Protein AF-A0A661BM46-F1 (afdb_monomer)

Structure (mmCIF, N/CA/C/O backbone):
data_AF-A0A661BM46-F1
#
_entry.id   AF-A0A661BM46-F1
#
loop_
_atom_site.group_PDB
_atom_site.id
_atom_site.type_symbol
_atom_site.label_atom_id
_atom_site.label_alt_id
_atom_site.label_comp_id
_atom_site.label_asym_id
_atom_site.label_entity_id
_atom_site.label_seq_id
_atom_site.pdbx_PDB_ins_code
_atom_site.Cartn_x
_atom_site.Cartn_y
_atom_site.Cartn_z
_atom_site.occupancy
_atom_site.B_iso_or_equiv
_atom_site.auth_seq_id
_atom_site.auth_comp_id
_atom_site.auth_asym_id
_atom_site.auth_atom_id
_atom_site.pdbx_PDB_model_num
ATOM 1 N N . MET A 1 1 ? -16.916 2.520 7.634 1.00 78.31 1 MET A N 1
ATOM 2 C CA . MET A 1 1 ? -15.786 3.463 7.520 1.00 78.31 1 MET A CA 1
ATOM 3 C C . MET A 1 1 ? -14.740 3.046 8.522 1.00 78.31 1 MET A C 1
ATOM 5 O O . MET A 1 1 ? -15.083 2.826 9.676 1.00 78.31 1 MET A O 1
ATOM 9 N N . MET A 1 2 ? -13.510 2.881 8.060 1.00 89.88 2 MET A N 1
ATOM 10 C CA . MET A 1 2 ? -12.337 2.552 8.860 1.00 89.88 2 MET A CA 1
ATOM 11 C C . MET A 1 2 ? -11.234 3.566 8.572 1.00 89.88 2 MET A C 1
ATOM 13 O O . MET A 1 2 ? -11.189 4.141 7.484 1.00 89.88 2 MET A O 1
ATOM 17 N N . GLN A 1 3 ? -10.360 3.788 9.54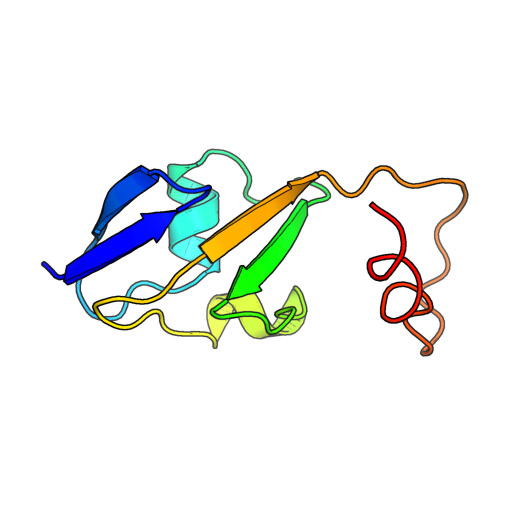8 1.00 90.38 3 GLN A N 1
ATOM 18 C CA . GLN A 1 3 ? -9.210 4.675 9.401 1.00 90.38 3 GLN A CA 1
ATOM 19 C C . GLN A 1 3 ? -7.986 3.861 8.995 1.00 90.38 3 GLN A C 1
ATOM 21 O O . GLN A 1 3 ? -7.635 2.897 9.667 1.00 90.38 3 GLN A O 1
ATOM 26 N N . LEU A 1 4 ? -7.330 4.264 7.914 1.00 93.00 4 LEU A N 1
ATOM 27 C CA . LEU A 1 4 ? -6.081 3.690 7.426 1.00 93.00 4 LEU A CA 1
ATOM 28 C C . LEU A 1 4 ? -4.993 4.755 7.438 1.00 93.00 4 LEU A C 1
ATOM 30 O O . LEU A 1 4 ? -5.271 5.942 7.272 1.00 93.00 4 LEU A O 1
ATOM 34 N N . VAL A 1 5 ? -3.741 4.336 7.569 1.00 93.62 5 VAL A N 1
ATOM 35 C CA . VAL A 1 5 ? -2.590 5.220 7.378 1.00 93.62 5 VAL A CA 1
ATOM 36 C C . VAL A 1 5 ? -1.939 4.856 6.058 1.00 93.62 5 VAL A C 1
ATOM 38 O O . VAL A 1 5 ? -1.262 3.842 5.966 1.00 93.62 5 VAL A O 1
ATOM 41 N N . VAL A 1 6 ? -2.133 5.673 5.029 1.00 92.69 6 VAL A N 1
ATOM 42 C CA . VAL A 1 6 ? -1.602 5.423 3.687 1.00 92.69 6 VAL A CA 1
ATOM 43 C C . VAL A 1 6 ? -0.470 6.404 3.410 1.00 92.69 6 VAL A C 1
ATOM 45 O O . VAL A 1 6 ? -0.701 7.612 3.395 1.00 92.69 6 VAL A O 1
ATOM 48 N N . ASN A 1 7 ? 0.752 5.914 3.195 1.00 90.12 7 ASN A N 1
ATOM 49 C CA . ASN A 1 7 ? 1.950 6.747 3.001 1.00 90.12 7 ASN A CA 1
ATOM 50 C C . ASN A 1 7 ? 2.132 7.801 4.114 1.00 90.12 7 ASN A C 1
ATOM 52 O O . ASN A 1 7 ? 2.431 8.966 3.846 1.00 90.12 7 ASN A O 1
ATOM 56 N N . GLY A 1 8 ? 1.863 7.414 5.364 1.00 89.62 8 GLY A N 1
ATOM 57 C CA . GLY A 1 8 ? 1.928 8.305 6.527 1.00 89.62 8 GLY A CA 1
ATOM 58 C C . GLY A 1 8 ? 0.766 9.297 6.666 1.00 89.62 8 GLY A C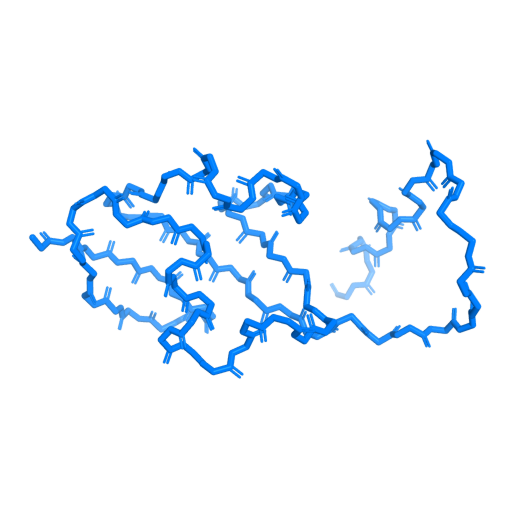 1
ATOM 59 O O . GLY A 1 8 ? 0.785 10.111 7.587 1.00 89.62 8 GLY A O 1
ATOM 60 N N . GLN A 1 9 ? -0.248 9.243 5.796 1.00 90.50 9 GLN A N 1
ATOM 61 C CA . GLN A 1 9 ? -1.436 10.098 5.866 1.00 90.50 9 GLN A CA 1
ATOM 62 C C . GLN A 1 9 ? -2.664 9.304 6.308 1.00 90.50 9 GLN A C 1
ATOM 64 O O . GLN A 1 9 ? -2.970 8.255 5.741 1.00 90.50 9 GLN A O 1
ATOM 69 N N . ASN A 1 10 ? -3.400 9.825 7.291 1.00 91.44 10 ASN A N 1
ATOM 70 C CA . ASN A 1 10 ? -4.663 9.225 7.709 1.00 91.44 10 ASN A CA 1
ATOM 71 C C . ASN A 1 10 ? -5.710 9.385 6.608 1.00 91.44 10 ASN A C 1
ATOM 73 O O . ASN A 1 10 ? -5.904 10.479 6.073 1.00 91.44 10 ASN A O 1
ATOM 77 N N . ARG A 1 11 ? -6.396 8.292 6.290 1.00 89.81 11 ARG A N 1
ATOM 78 C CA . ARG A 1 11 ? -7.403 8.236 5.242 1.00 89.81 11 ARG A CA 1
ATOM 79 C C . ARG A 1 11 ? -8.562 7.357 5.674 1.00 89.81 11 ARG A C 1
ATOM 81 O O . ARG A 1 11 ? -8.360 6.265 6.195 1.00 89.81 11 ARG A O 1
ATOM 88 N N . GLU A 1 12 ? -9.770 7.820 5.395 1.00 90.06 12 GLU A N 1
ATOM 89 C CA . GLU A 1 12 ? -10.972 7.015 5.570 1.00 90.06 12 GLU A CA 1
ATOM 90 C C . GLU A 1 12 ? -11.154 6.073 4.382 1.00 90.06 12 GLU A C 1
ATOM 92 O O . GLU A 1 12 ? -11.015 6.473 3.224 1.00 90.06 12 GLU A O 1
ATOM 97 N N . ALA A 1 13 ? -11.461 4.816 4.684 1.00 87.44 13 ALA A N 1
ATOM 98 C CA . ALA A 1 13 ? -11.752 3.778 3.710 1.00 87.44 13 ALA A CA 1
ATOM 99 C C . ALA A 1 13 ? -13.003 2.986 4.106 1.00 87.44 13 ALA A C 1
ATOM 101 O O . ALA A 1 13 ? -13.424 2.967 5.269 1.00 87.44 13 ALA A O 1
ATOM 102 N N . ASP A 1 14 ? -13.601 2.313 3.131 1.00 87.38 14 ASP A N 1
ATOM 103 C CA . ASP A 1 14 ? -14.721 1.413 3.377 1.00 87.38 14 ASP A CA 1
ATOM 104 C C . ASP A 1 14 ? -14.254 0.098 3.990 1.00 87.38 14 ASP A C 1
ATOM 106 O O . ASP A 1 14 ? -13.188 -0.424 3.671 1.00 87.38 14 ASP A O 1
ATOM 110 N N . SER A 1 15 ? -15.072 -0.448 4.885 1.00 82.75 15 SER A N 1
ATOM 111 C CA . SER A 1 15 ? -14.777 -1.700 5.577 1.00 82.75 15 SER A CA 1
ATOM 112 C C . SER A 1 15 ? -14.642 -2.847 4.567 1.00 82.75 15 SER A C 1
ATOM 114 O O . SER A 1 15 ? -15.519 -3.035 3.727 1.00 82.75 15 SER A O 1
ATOM 116 N N . GLY A 1 16 ? -13.552 -3.616 4.649 1.00 82.88 16 GLY A N 1
ATOM 117 C CA . GLY A 1 16 ? -13.271 -4.712 3.712 1.00 82.88 16 GLY A CA 1
ATOM 118 C C . GLY A 1 16 ? -12.648 -4.281 2.378 1.00 82.88 16 GLY A C 1
ATOM 119 O O . GLY A 1 16 ? -12.556 -5.098 1.462 1.00 82.88 16 GLY A O 1
ATOM 120 N N . MET A 1 17 ? -12.209 -3.024 2.254 1.00 90.19 17 MET A N 1
ATOM 121 C CA . MET A 1 17 ? -11.413 -2.563 1.115 1.00 90.19 17 MET A CA 1
ATOM 122 C C . MET A 1 17 ? -10.148 -3.414 0.944 1.00 90.19 17 MET A C 1
ATOM 124 O O . MET A 1 17 ? -9.469 -3.748 1.911 1.00 90.19 17 MET A O 1
ATOM 128 N N . THR A 1 18 ? -9.809 -3.744 -0.300 1.00 93.56 18 THR A N 1
ATOM 129 C CA . THR A 1 18 ? -8.582 -4.475 -0.633 1.00 93.56 18 THR A CA 1
ATOM 130 C C . THR A 1 18 ? -7.459 -3.529 -1.039 1.00 93.56 18 THR A C 1
ATOM 132 O O . THR A 1 18 ? -7.695 -2.373 -1.410 1.00 93.56 18 THR A O 1
ATOM 135 N N . VAL A 1 19 ? -6.224 -4.034 -1.033 1.00 92.31 19 VAL A N 1
ATOM 136 C CA . VAL A 1 19 ? -5.063 -3.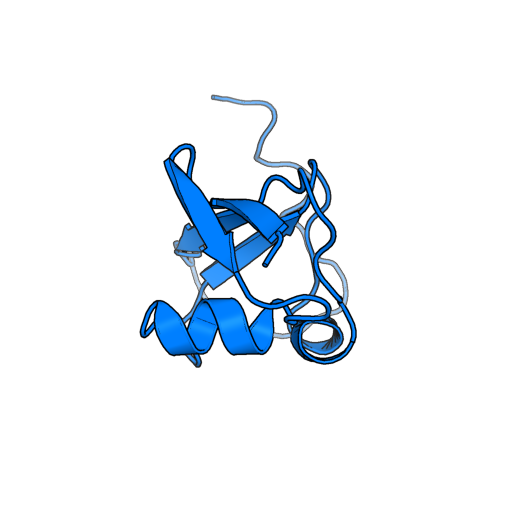297 -1.554 1.00 92.31 19 VAL A CA 1
ATOM 137 C C . VAL A 1 19 ? -5.293 -2.850 -3.002 1.00 92.31 19 VAL A C 1
ATOM 139 O O . VAL A 1 19 ? -4.968 -1.716 -3.348 1.00 92.31 19 VAL A O 1
ATOM 142 N N . THR A 1 20 ? -5.900 -3.693 -3.842 1.00 92.19 20 THR A N 1
ATOM 143 C CA . THR A 1 20 ? -6.246 -3.333 -5.228 1.00 92.19 20 THR A CA 1
ATOM 144 C C . THR A 1 20 ? -7.144 -2.102 -5.297 1.00 92.19 20 THR A C 1
ATOM 146 O O . THR A 1 20 ? -6.825 -1.161 -6.022 1.00 92.19 20 THR A O 1
ATOM 149 N N . HIS A 1 21 ? -8.228 -2.078 -4.519 1.00 91.06 21 HIS A N 1
ATOM 150 C CA . HIS A 1 21 ? -9.161 -0.950 -4.499 1.00 91.06 21 HIS A CA 1
ATOM 151 C C . HIS A 1 21 ? -8.480 0.337 -4.018 1.00 91.06 21 HIS A C 1
ATOM 153 O O . HIS A 1 21 ? -8.700 1.414 -4.571 1.00 91.06 21 HIS A O 1
ATOM 159 N N . LEU A 1 22 ? -7.603 0.232 -3.016 1.00 90.81 22 LEU A N 1
ATOM 160 C CA . LEU A 1 22 ? -6.819 1.371 -2.553 1.00 90.81 22 LEU A CA 1
ATOM 161 C C . LEU A 1 22 ? -5.902 1.914 -3.663 1.00 90.81 22 LEU A C 1
ATOM 163 O O . LEU A 1 22 ? -5.816 3.127 -3.860 1.00 90.81 22 LEU A O 1
ATOM 167 N N . LEU A 1 23 ? -5.234 1.030 -4.410 1.00 91.12 23 LEU A N 1
ATOM 168 C CA . LEU A 1 23 ? -4.393 1.416 -5.545 1.00 91.12 23 LEU A CA 1
ATOM 169 C C . LEU A 1 23 ? -5.195 2.036 -6.693 1.00 91.12 23 LEU A C 1
ATOM 171 O O . LEU A 1 23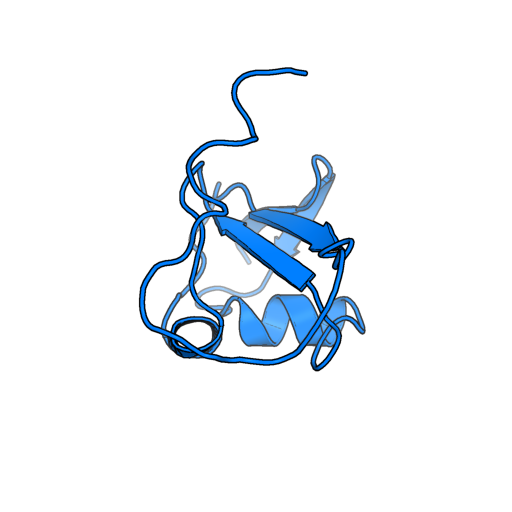 ? -4.678 2.920 -7.372 1.00 91.12 23 LEU A O 1
ATOM 175 N N . GLU A 1 24 ? -6.430 1.593 -6.911 1.00 91.31 24 GLU A N 1
ATOM 176 C CA . GLU A 1 24 ? -7.341 2.164 -7.904 1.00 91.31 24 GLU A CA 1
ATOM 177 C C . GLU A 1 24 ? -7.725 3.604 -7.552 1.00 91.31 24 GLU A C 1
ATOM 179 O O . GLU A 1 24 ? -7.544 4.501 -8.372 1.00 91.31 24 GLU A O 1
ATOM 184 N N . ILE A 1 25 ? -8.122 3.859 -6.301 1.00 89.00 25 ILE A N 1
ATOM 185 C CA . ILE A 1 25 ? -8.427 5.214 -5.803 1.00 89.00 25 ILE A CA 1
ATOM 186 C C . ILE A 1 25 ? -7.204 6.135 -5.872 1.00 89.00 25 ILE A C 1
ATOM 188 O O . ILE A 1 25 ? -7.327 7.348 -6.046 1.00 89.00 25 ILE A O 1
ATOM 192 N N . LEU A 1 26 ? -6.009 5.569 -5.714 1.00 87.31 26 LEU A N 1
ATOM 193 C CA . LEU A 1 26 ? -4.748 6.292 -5.829 1.00 87.31 26 LEU A CA 1
ATOM 194 C C . LEU A 1 26 ? -4.299 6.532 -7.282 1.00 87.31 26 LEU A C 1
ATOM 196 O O . LEU A 1 26 ? -3.278 7.189 -7.473 1.00 87.31 26 LEU A O 1
ATOM 200 N N . ASP A 1 27 ? -5.008 6.011 -8.291 1.00 88.00 27 ASP A N 1
ATOM 201 C CA . ASP A 1 27 ? -4.583 6.002 -9.704 1.00 88.00 27 ASP A CA 1
ATOM 202 C C . ASP A 1 27 ? -3.212 5.311 -9.912 1.00 88.00 27 ASP A C 1
ATOM 204 O O . ASP A 1 27 ? -2.414 5.611 -10.807 1.00 88.00 27 ASP A O 1
ATOM 208 N N . LEU A 1 28 ? -2.893 4.358 -9.034 1.00 87.00 28 LEU A N 1
ATOM 209 C CA . LEU A 1 28 ? -1.647 3.588 -9.045 1.00 87.00 28 LEU A CA 1
ATOM 210 C C . LEU A 1 28 ? -1.849 2.150 -9.528 1.00 87.00 28 LEU A C 1
ATOM 212 O O . LEU A 1 28 ? -0.866 1.422 -9.707 1.00 87.00 28 LEU A O 1
ATOM 216 N N . LEU A 1 29 ? -3.093 1.740 -9.779 1.00 84.69 29 LEU A N 1
ATOM 217 C CA . LEU A 1 29 ? -3.408 0.438 -10.348 1.00 84.69 29 LEU A CA 1
ATOM 218 C C . LEU A 1 29 ? -2.656 0.237 -11.676 1.00 84.69 29 LEU A C 1
ATOM 220 O O . LEU A 1 29 ? -2.635 1.096 -12.553 1.00 84.69 29 LEU A O 1
ATOM 224 N N . GLY A 1 30 ? -1.980 -0.903 -11.819 1.00 79.25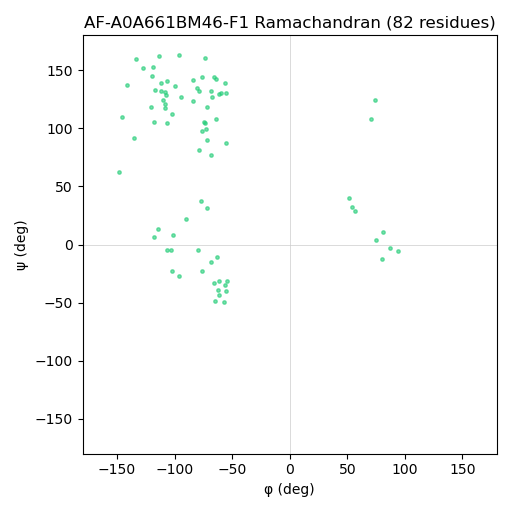 30 GLY A N 1
ATOM 225 C CA . GLY A 1 30 ? -1.207 -1.227 -13.023 1.00 79.25 30 GLY A CA 1
ATOM 226 C C . GLY A 1 30 ? 0.182 -0.580 -13.106 1.00 79.25 30 GLY A C 1
ATOM 227 O O . GLY A 1 30 ? 1.004 -1.043 -13.904 1.00 79.25 30 GLY A O 1
ATOM 228 N N . ARG A 1 31 ? 0.507 0.401 -12.252 1.00 83.44 31 ARG A N 1
ATOM 229 C CA . ARG A 1 31 ? 1.860 0.970 -12.166 1.00 83.44 31 ARG A CA 1
ATOM 230 C C . ARG A 1 31 ? 2.826 -0.006 -11.483 1.00 83.44 31 ARG A C 1
ATOM 232 O O . ARG A 1 31 ? 2.429 -0.946 -10.793 1.00 83.44 31 ARG A O 1
ATOM 239 N N . ARG A 1 32 ? 4.133 0.197 -11.683 1.00 82.88 32 ARG A N 1
ATOM 240 C CA . ARG A 1 32 ? 5.175 -0.573 -10.980 1.00 82.88 32 ARG A CA 1
ATOM 241 C C . ARG A 1 32 ? 5.353 -0.024 -9.566 1.00 82.88 32 ARG A C 1
ATOM 243 O O . ARG A 1 32 ? 6.254 0.772 -9.313 1.00 82.88 32 ARG A O 1
ATOM 250 N N . VAL A 1 33 ? 4.469 -0.439 -8.669 1.00 88.56 33 VAL A N 1
ATOM 251 C CA . VAL A 1 33 ? 4.509 -0.091 -7.246 1.00 88.56 33 VAL A CA 1
ATOM 252 C C . VAL A 1 33 ? 4.639 -1.349 -6.395 1.00 88.56 33 VAL A C 1
ATOM 254 O O . VAL A 1 33 ? 4.097 -2.402 -6.744 1.00 88.56 33 VAL A O 1
ATOM 257 N N . ALA A 1 34 ? 5.375 -1.233 -5.297 1.00 89.00 34 ALA A N 1
ATOM 258 C CA . ALA A 1 34 ? 5.374 -2.201 -4.214 1.00 89.00 34 ALA A CA 1
ATOM 259 C C . ALA A 1 34 ? 4.467 -1.671 -3.103 1.00 89.00 34 ALA A C 1
ATOM 261 O O . ALA A 1 34 ? 4.507 -0.477 -2.796 1.00 89.00 34 ALA A O 1
ATOM 262 N N . VAL A 1 35 ? 3.643 -2.557 -2.549 1.00 91.25 35 VAL A N 1
ATOM 263 C CA . VAL A 1 35 ? 2.779 -2.249 -1.412 1.00 91.25 35 VAL A CA 1
ATOM 264 C C . VAL A 1 35 ? 3.263 -3.019 -0.197 1.00 91.25 35 VAL A C 1
ATOM 266 O O . VAL A 1 35 ? 3.503 -4.223 -0.267 1.00 91.25 35 VAL A O 1
ATOM 269 N N . GLU A 1 36 ? 3.384 -2.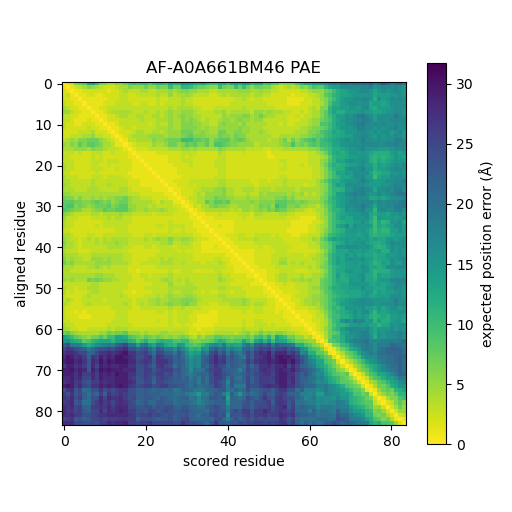312 0.911 1.00 92.81 36 GLU A N 1
ATOM 270 C CA . GLU A 1 36 ? 3.689 -2.844 2.228 1.00 92.81 36 GLU A CA 1
ATOM 271 C C . GLU A 1 36 ? 2.506 -2.562 3.151 1.00 92.81 36 GLU A C 1
ATOM 273 O O . GLU A 1 36 ? 1.982 -1.451 3.165 1.00 92.81 36 GLU A O 1
ATOM 278 N N . VAL A 1 37 ? 2.062 -3.567 3.899 1.00 92.62 37 VAL A N 1
ATOM 279 C CA . VAL A 1 37 ? 0.989 -3.457 4.887 1.00 92.62 37 VAL A CA 1
ATOM 280 C C . VAL A 1 37 ? 1.569 -3.855 6.238 1.00 92.62 37 VAL A C 1
ATOM 282 O O . VAL A 1 37 ? 2.047 -4.971 6.406 1.00 92.62 37 VAL A O 1
ATOM 285 N N . ASN A 1 38 ? 1.561 -2.936 7.202 1.00 91.62 38 ASN A N 1
ATOM 286 C CA . ASN A 1 38 ? 2.058 -3.138 8.567 1.00 91.62 38 ASN A CA 1
ATOM 287 C C . ASN A 1 38 ? 3.508 -3.660 8.665 1.00 91.62 38 ASN A C 1
ATOM 289 O O . ASN A 1 38 ? 3.836 -4.390 9.599 1.00 91.62 38 ASN A O 1
ATOM 293 N N . GLY A 1 39 ? 4.391 -3.292 7.731 1.00 87.88 39 GLY A N 1
ATOM 294 C CA . GLY A 1 39 ? 5.764 -3.816 7.693 1.00 87.88 39 GLY A CA 1
ATOM 295 C C . GLY A 1 39 ? 5.955 -5.036 6.789 1.00 87.88 39 GLY A C 1
ATOM 296 O O . GLY A 1 39 ? 7.082 -5.505 6.626 1.00 87.88 39 GLY A O 1
ATOM 297 N N . GLU A 1 40 ? 4.878 -5.581 6.218 1.00 87.56 40 GLU A N 1
ATOM 298 C CA . GLU A 1 40 ? 4.909 -6.781 5.387 1.00 87.56 40 GLU A CA 1
ATOM 299 C C . GLU A 1 40 ? 4.635 -6.453 3.917 1.00 87.56 40 GLU A C 1
ATOM 301 O O . GLU A 1 40 ? 3.611 -5.874 3.557 1.00 87.56 40 GLU A O 1
ATOM 306 N N . ILE A 1 41 ? 5.558 -6.843 3.035 1.00 87.62 41 ILE A N 1
ATOM 307 C CA . ILE A 1 41 ? 5.411 -6.620 1.595 1.00 87.62 41 ILE A CA 1
ATOM 308 C C . ILE A 1 41 ? 4.341 -7.561 1.050 1.00 87.62 41 ILE A C 1
ATOM 310 O O . ILE A 1 41 ? 4.527 -8.780 1.026 1.00 87.62 41 ILE A O 1
ATOM 314 N N . VAL A 1 42 ? 3.270 -6.987 0.511 1.00 89.44 42 VAL A N 1
ATOM 315 C CA . VAL A 1 42 ? 2.210 -7.746 -0.144 1.00 89.44 42 VAL A CA 1
ATOM 316 C C . VAL A 1 42 ? 2.626 -8.013 -1.597 1.00 89.44 42 VAL A C 1
ATOM 318 O O . VAL A 1 42 ? 2.924 -7.081 -2.348 1.00 89.44 42 VAL A O 1
ATOM 321 N N . PRO A 1 43 ? 2.673 -9.275 -2.056 1.00 87.06 43 PRO A N 1
ATOM 322 C CA . PRO A 1 43 ? 2.898 -9.573 -3.464 1.00 87.06 43 PRO A CA 1
ATOM 323 C C . PRO A 1 43 ? 1.728 -9.080 -4.321 1.00 87.06 43 PRO A C 1
ATOM 325 O O . PRO A 1 43 ? 0.571 -9.238 -3.943 1.00 87.06 43 PRO A O 1
ATOM 328 N N . ARG A 1 44 ? 2.000 -8.596 -5.539 1.00 85.38 44 ARG A N 1
ATOM 329 C CA . ARG A 1 44 ? 0.953 -8.113 -6.464 1.00 85.38 44 ARG A CA 1
ATOM 330 C C . ARG A 1 44 ? -0.161 -9.133 -6.735 1.00 85.38 44 ARG A C 1
ATOM 332 O O . ARG A 1 44 ? -1.300 -8.740 -6.940 1.00 85.38 44 ARG A O 1
ATOM 339 N N . SER A 1 45 ? 0.146 -10.430 -6.721 1.00 87.62 45 SER A N 1
ATOM 340 C CA . SER A 1 45 ? -0.848 -11.503 -6.885 1.00 87.62 45 SER A CA 1
ATOM 341 C C . SER A 1 45 ? -1.821 -11.635 -5.709 1.00 87.62 45 SER A C 1
ATOM 343 O O . SER A 1 45 ? -2.819 -12.333 -5.833 1.00 87.62 45 SER A O 1
ATOM 345 N N . GLN A 1 46 ? -1.508 -11.027 -4.565 1.00 90.44 46 GLN A N 1
ATOM 346 C CA . GLN A 1 46 ? -2.330 -11.048 -3.359 1.00 90.44 46 GLN A CA 1
ATOM 347 C C . GLN A 1 46 ? -3.088 -9.735 -3.144 1.00 90.44 46 GLN A C 1
ATOM 349 O O . GLN A 1 46 ? -3.913 -9.686 -2.246 1.00 90.44 46 GLN A O 1
ATOM 354 N N . TYR A 1 47 ? -2.889 -8.697 -3.967 1.00 91.31 47 TYR A N 1
ATOM 355 C CA . TYR A 1 47 ? -3.559 -7.401 -3.769 1.00 91.31 47 TYR A CA 1
ATOM 356 C C . TYR A 1 47 ? -5.091 -7.506 -3.724 1.00 91.31 47 TYR A C 1
ATOM 358 O O . TYR A 1 47 ? -5.725 -6.801 -2.941 1.00 91.31 47 TYR A O 1
ATOM 366 N N . ASP A 1 48 ? -5.672 -8.417 -4.509 1.00 90.31 48 ASP A N 1
ATOM 367 C CA . ASP A 1 48 ? -7.119 -8.665 -4.531 1.00 90.31 48 ASP A CA 1
ATOM 368 C C . ASP A 1 48 ? -7.616 -9.470 -3.321 1.00 90.31 48 ASP A C 1
ATOM 370 O O . ASP A 1 48 ? -8.794 -9.418 -2.982 1.00 90.31 48 ASP A O 1
ATOM 374 N N . LEU A 1 49 ? -6.725 -10.223 -2.672 1.00 89.88 49 LEU A N 1
ATOM 375 C CA . LEU A 1 49 ? -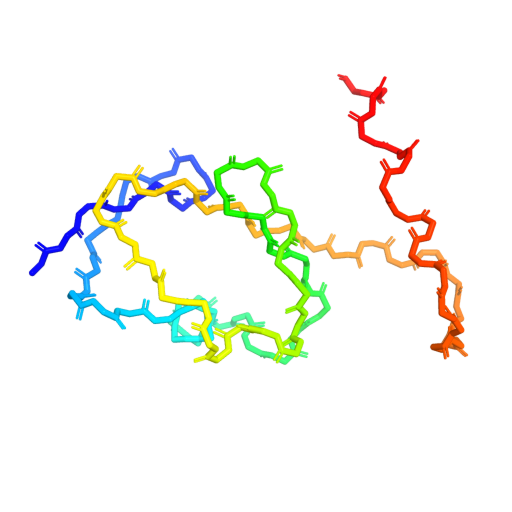7.034 -11.089 -1.531 1.00 89.88 49 LEU A CA 1
ATOM 376 C C . LEU A 1 49 ? -6.741 -10.403 -0.190 1.00 89.88 49 LEU A C 1
ATOM 378 O O . LEU A 1 49 ? -7.361 -10.727 0.820 1.00 89.88 49 LEU A O 1
ATOM 382 N N . SER A 1 50 ? -5.797 -9.464 -0.176 1.00 90.38 50 SER A N 1
ATOM 383 C CA . SER A 1 50 ? -5.389 -8.712 1.005 1.00 90.38 50 SER A CA 1
ATOM 384 C C . SER A 1 50 ? -6.422 -7.641 1.331 1.00 90.38 50 SER A C 1
ATOM 386 O O . SER A 1 50 ? -6.423 -6.552 0.750 1.00 90.38 50 SER A O 1
ATOM 388 N N . GLN A 1 51 ? -7.300 -7.969 2.275 1.00 92.31 51 GLN A N 1
ATOM 389 C CA . GLN A 1 51 ? -8.239 -7.031 2.879 1.00 92.31 51 GLN A CA 1
ATOM 390 C C . GLN A 1 51 ? -7.529 -6.172 3.923 1.00 92.31 51 GLN A C 1
ATOM 392 O O . GLN A 1 51 ? -6.813 -6.691 4.778 1.00 92.31 51 GLN A O 1
ATOM 397 N N . LEU A 1 52 ? -7.756 -4.867 3.841 1.00 91.06 52 LEU A N 1
ATOM 398 C CA . LEU A 1 52 ? -7.270 -3.887 4.797 1.00 91.06 52 LEU A CA 1
ATOM 399 C C . LEU A 1 52 ? -8.229 -3.808 5.984 1.00 91.06 52 LEU A C 1
ATOM 401 O O . LEU A 1 52 ? -9.452 -3.876 5.823 1.00 91.06 52 LEU A O 1
ATOM 405 N N . GLN A 1 53 ? -7.656 -3.659 7.170 1.00 90.94 53 GLN A N 1
ATOM 406 C CA . GLN A 1 53 ? -8.364 -3.540 8.436 1.00 90.94 53 GLN A CA 1
ATOM 407 C C . GLN A 1 53 ? -8.173 -2.154 9.042 1.00 90.94 53 GLN A C 1
ATOM 409 O O . GLN A 1 53 ? -7.269 -1.399 8.689 1.00 90.94 53 GLN A O 1
ATOM 414 N N . GLU A 1 54 ? -9.047 -1.807 9.980 1.00 91.56 54 GLU A N 1
ATOM 415 C CA . GLU A 1 54 ? -8.951 -0.541 10.694 1.00 91.56 54 GLU A CA 1
ATOM 416 C C . GLU A 1 54 ? -7.619 -0.418 11.446 1.00 91.56 54 GLU A C 1
ATOM 418 O O . GLU A 1 54 ? -7.224 -1.305 12.200 1.00 91.56 54 GLU A O 1
ATOM 423 N N . GLY A 1 55 ? -6.943 0.714 11.254 1.00 89.94 55 GLY A N 1
ATOM 424 C CA . GLY A 1 55 ? -5.642 1.009 11.845 1.00 89.94 55 GLY A CA 1
ATOM 425 C C . GLY A 1 55 ? -4.448 0.512 11.031 1.00 89.94 55 GLY A C 1
ATOM 426 O O . GLY A 1 55 ? -3.313 0.805 11.417 1.00 89.94 55 GLY A O 1
ATOM 427 N N . ASP A 1 56 ? -4.673 -0.180 9.909 1.00 93.12 56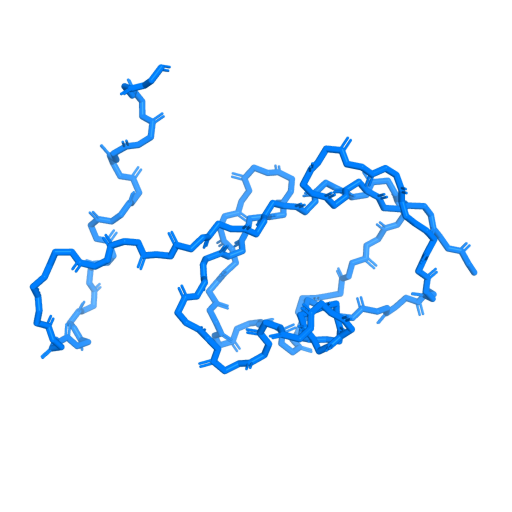 ASP A N 1
ATOM 428 C CA . ASP A 1 56 ? -3.585 -0.673 9.070 1.00 93.12 56 ASP A CA 1
ATOM 429 C C . ASP A 1 56 ? -2.762 0.468 8.467 1.00 93.12 56 ASP A C 1
ATOM 431 O O . ASP A 1 56 ? -3.269 1.515 8.041 1.00 93.12 56 ASP A O 1
ATOM 435 N N . ARG A 1 57 ? -1.453 0.224 8.403 1.00 94.12 57 ARG A N 1
ATOM 436 C CA . ARG A 1 57 ? -0.472 1.111 7.785 1.00 94.12 57 ARG A CA 1
ATOM 437 C C . ARG A 1 57 ? -0.090 0.565 6.426 1.00 94.12 57 ARG A C 1
ATOM 439 O O . ARG A 1 57 ? 0.551 -0.475 6.344 1.00 94.12 57 ARG A O 1
ATOM 446 N N . VAL A 1 58 ? -0.463 1.276 5.375 1.00 93.38 58 VAL A N 1
ATOM 447 C CA . VAL A 1 58 ? -0.153 0.918 3.998 1.00 93.38 58 VAL A CA 1
ATOM 448 C C . VAL A 1 58 ? 0.889 1.876 3.442 1.00 93.38 58 VAL A C 1
ATOM 450 O O . VAL A 1 58 ? 0.647 3.078 3.342 1.00 93.38 58 VAL A O 1
ATOM 453 N N . GLU A 1 59 ? 2.029 1.353 3.018 1.00 92.69 59 GLU A N 1
ATOM 454 C CA . GLU A 1 59 ? 3.020 2.113 2.262 1.00 92.69 59 GLU A CA 1
ATOM 455 C C . GLU A 1 59 ? 3.024 1.667 0.804 1.00 92.69 59 GLU A C 1
ATOM 457 O O . GLU A 1 59 ? 3.107 0.483 0.484 1.00 92.69 59 GLU A O 1
ATOM 462 N N . VAL A 1 60 ? 2.920 2.634 -0.102 1.00 90.94 60 VAL A N 1
ATOM 463 C CA . VAL A 1 60 ? 2.931 2.425 -1.546 1.00 90.94 60 VAL A CA 1
ATOM 464 C C . VAL A 1 60 ? 4.130 3.159 -2.117 1.00 90.94 60 VAL A C 1
ATOM 466 O O . VAL A 1 60 ? 4.122 4.381 -2.268 1.00 90.94 60 VAL A O 1
ATOM 469 N N . VAL A 1 61 ? 5.159 2.402 -2.482 1.00 87.88 61 VAL A N 1
ATOM 470 C CA . VAL A 1 61 ? 6.402 2.949 -3.032 1.00 87.88 61 VAL A CA 1
ATOM 471 C C . VAL A 1 61 ? 6.552 2.570 -4.499 1.00 87.88 61 VAL A C 1
ATOM 473 O O . VAL A 1 61 ? 6.267 1.444 -4.914 1.00 87.88 61 VAL A O 1
ATOM 476 N N . GLN A 1 62 ? 7.013 3.508 -5.329 1.00 83.25 62 GLN A N 1
ATOM 477 C CA . GLN A 1 62 ? 7.365 3.188 -6.711 1.00 83.25 62 GLN A CA 1
ATOM 478 C C . GLN A 1 62 ? 8.590 2.278 -6.739 1.00 83.25 62 GLN A C 1
ATOM 480 O O . GLN A 1 62 ? 9.646 2.601 -6.196 1.00 83.25 62 GLN A O 1
ATOM 485 N N . ALA A 1 63 ? 8.463 1.146 -7.428 1.00 71.50 63 ALA A N 1
ATOM 486 C CA . ALA A 1 63 ? 9.587 0.262 -7.662 1.00 71.50 63 ALA A CA 1
ATOM 487 C C . ALA A 1 63 ? 10.513 0.912 -8.701 1.00 71.50 63 ALA A C 1
ATOM 489 O O . ALA A 1 63 ? 10.270 0.841 -9.908 1.00 71.50 63 ALA A O 1
ATOM 490 N N . ILE A 1 64 ? 11.586 1.548 -8.230 1.00 64.94 64 ILE A N 1
ATOM 491 C CA . ILE A 1 64 ? 12.675 2.043 -9.078 1.00 64.94 64 ILE A CA 1
ATOM 492 C C . ILE A 1 64 ? 13.458 0.825 -9.583 1.00 64.94 64 ILE A C 1
ATOM 494 O O . ILE A 1 64 ? 14.362 0.301 -8.934 1.00 64.94 64 ILE A O 1
ATOM 498 N N . GLY A 1 65 ? 13.029 0.297 -10.726 1.00 54.62 65 GLY A N 1
ATOM 499 C CA . GLY A 1 65 ? 13.631 -0.872 -11.349 1.00 54.62 65 GLY A CA 1
ATOM 500 C C . GLY A 1 65 ? 14.968 -0.534 -11.997 1.00 54.62 65 GLY A C 1
ATOM 501 O O . GLY A 1 65 ? 15.006 0.014 -13.095 1.00 54.62 65 GLY A O 1
ATOM 502 N N . GLY A 1 66 ? 16.064 -0.948 -11.369 1.00 43.06 66 GLY A N 1
ATOM 503 C CA . GLY A 1 66 ? 17.283 -1.260 -12.102 1.00 43.06 66 GLY A CA 1
ATOM 504 C C . GLY A 1 66 ? 17.101 -2.582 -12.849 1.00 43.06 66 GLY A C 1
ATOM 505 O O . GLY A 1 66 ? 17.135 -3.632 -12.224 1.00 43.06 66 GLY A O 1
ATOM 506 N N . GLY A 1 67 ? 16.907 -2.508 -14.168 1.00 49.50 67 GLY A N 1
ATOM 507 C CA . GLY A 1 67 ? 17.285 -3.551 -15.127 1.00 49.50 67 GLY A CA 1
ATOM 508 C C . GLY A 1 67 ? 16.492 -4.867 -15.140 1.00 49.50 67 GLY A C 1
ATOM 509 O O . GLY A 1 67 ? 16.735 -5.764 -14.350 1.00 49.50 67 GLY A O 1
ATOM 510 N N . MET A 1 68 ? 15.690 -5.007 -16.197 1.00 44.53 68 MET A N 1
ATOM 511 C CA . MET A 1 68 ? 15.276 -6.249 -16.868 1.00 44.53 68 MET A CA 1
ATOM 512 C C . MET A 1 68 ? 14.253 -7.178 -16.201 1.00 44.53 68 MET A C 1
ATOM 514 O O . MET A 1 68 ? 14.387 -7.702 -15.102 1.00 44.53 68 MET A O 1
ATOM 518 N N . ALA A 1 69 ? 13.209 -7.416 -16.992 1.00 48.41 69 ALA A N 1
ATOM 519 C CA . ALA A 1 69 ? 12.201 -8.427 -16.797 1.00 48.41 69 ALA A CA 1
ATOM 520 C C . ALA A 1 6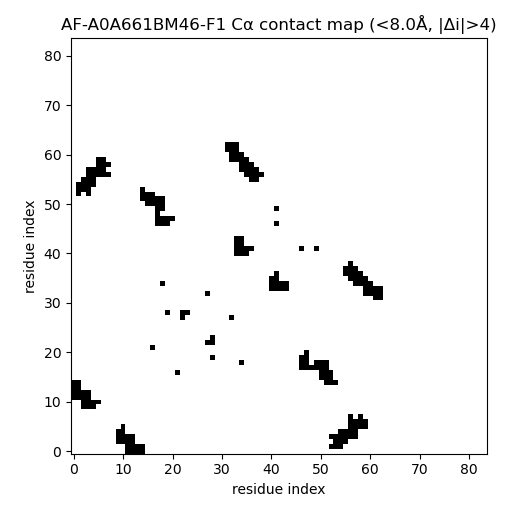9 ? 12.827 -9.825 -16.889 1.00 48.41 69 ALA A C 1
ATOM 522 O O . ALA A 1 69 ? 13.152 -10.295 -17.971 1.00 48.41 69 ALA A O 1
ATOM 523 N N . HIS A 1 70 ? 12.939 -10.496 -15.752 1.00 39.81 70 HIS A N 1
ATOM 524 C CA . HIS A 1 70 ? 12.796 -11.940 -15.663 1.00 39.81 70 HIS A CA 1
ATOM 525 C C . HIS A 1 70 ? 12.140 -12.218 -14.316 1.00 39.81 70 HIS A C 1
ATOM 527 O O . HIS A 1 70 ? 12.721 -11.987 -13.258 1.00 39.81 70 HIS A O 1
ATOM 533 N N . LEU A 1 71 ? 10.883 -12.651 -14.363 1.00 47.66 71 LEU A N 1
ATOM 534 C CA . LEU A 1 71 ? 10.180 -13.231 -13.226 1.00 47.66 71 LEU A CA 1
ATOM 535 C C . LEU A 1 71 ? 10.844 -14.581 -12.918 1.00 47.66 71 LEU A C 1
ATOM 537 O O . LEU A 1 71 ? 10.333 -15.624 -13.311 1.00 47.66 71 LEU A O 1
ATOM 541 N N . ASP A 1 72 ? 12.013 -14.558 -12.277 1.00 40.16 72 ASP A N 1
ATOM 542 C CA . ASP A 1 72 ? 12.608 -15.743 -11.663 1.00 40.16 72 ASP A CA 1
ATOM 543 C C . ASP A 1 72 ? 12.489 -15.654 -10.133 1.00 40.16 72 ASP A C 1
ATOM 545 O O . ASP A 1 72 ? 12.573 -14.585 -9.524 1.00 40.16 72 ASP A O 1
ATOM 549 N N . ARG A 1 73 ? 12.201 -16.803 -9.522 1.00 47.72 73 ARG A N 1
ATOM 550 C CA . ARG A 1 73 ? 11.490 -17.030 -8.250 1.00 47.72 73 ARG A CA 1
ATOM 551 C C . ARG A 1 73 ? 12.240 -16.662 -6.970 1.00 47.72 73 ARG A C 1
ATOM 553 O O . ARG A 1 73 ? 12.034 -17.291 -5.934 1.00 47.72 73 ARG A O 1
ATOM 560 N N . ARG A 1 74 ? 13.108 -15.662 -6.981 1.00 46.38 74 ARG A N 1
ATOM 561 C CA . ARG A 1 74 ? 13.766 -15.184 -5.762 1.00 46.38 74 ARG A CA 1
ATOM 562 C C . ARG A 1 74 ? 13.736 -13.669 -5.758 1.00 46.38 74 ARG A C 1
ATOM 564 O O . ARG A 1 74 ? 14.627 -13.020 -6.292 1.00 46.38 74 ARG A O 1
ATOM 571 N N . CYS A 1 75 ? 12.685 -13.119 -5.148 1.00 38.84 75 CYS A N 1
ATOM 572 C CA . CYS A 1 75 ? 12.583 -11.706 -4.800 1.00 38.84 75 CYS A CA 1
ATOM 573 C C . CYS A 1 75 ? 13.787 -11.284 -3.940 1.00 38.84 75 CYS A C 1
ATOM 575 O O . CYS A 1 75 ? 13.726 -11.257 -2.716 1.00 38.84 75 CYS A O 1
ATOM 577 N N . SER A 1 76 ? 14.879 -10.891 -4.593 1.00 45.16 76 SER A N 1
ATOM 578 C CA . SER A 1 76 ? 16.047 -10.237 -3.997 1.00 45.16 76 SER A CA 1
ATOM 579 C C . SER A 1 76 ? 15.773 -8.749 -3.704 1.00 45.16 76 SER A C 1
ATOM 581 O O . SER A 1 76 ? 16.644 -7.897 -3.876 1.00 45.16 76 SER A O 1
ATOM 583 N N . TRP A 1 77 ? 14.551 -8.428 -3.276 1.00 49.97 77 TRP A N 1
ATOM 584 C CA . TRP A 1 77 ? 14.155 -7.102 -2.788 1.00 49.97 77 TRP A CA 1
ATOM 585 C C . TRP A 1 77 ? 14.083 -7.056 -1.255 1.00 49.97 77 TRP A C 1
ATOM 587 O O . TRP A 1 77 ? 14.319 -6.003 -0.674 1.00 49.97 77 TRP A O 1
ATOM 597 N N . LEU A 1 78 ? 13.901 -8.209 -0.594 1.00 49.25 78 LEU A N 1
ATOM 598 C CA . LEU A 1 78 ? 13.820 -8.340 0.871 1.00 49.25 78 LEU A CA 1
ATOM 599 C C . LEU A 1 78 ? 15.100 -7.931 1.632 1.00 49.25 78 LEU A C 1
ATOM 601 O O . LEU A 1 78 ? 15.060 -7.807 2.849 1.00 49.25 78 LEU A O 1
ATOM 605 N N . ASN A 1 79 ? 16.236 -7.707 0.957 1.00 44.59 79 ASN A N 1
ATOM 606 C CA . ASN A 1 79 ? 17.526 -7.464 1.621 1.00 44.59 79 ASN A CA 1
ATOM 607 C C . ASN A 1 79 ? 18.123 -6.056 1.407 1.00 44.59 79 ASN A C 1
ATOM 609 O O . ASN A 1 79 ? 19.301 -5.845 1.686 1.00 44.59 79 ASN A O 1
ATOM 613 N N . LYS A 1 80 ? 17.355 -5.081 0.891 1.00 45.53 80 LYS A N 1
ATOM 614 C CA . LYS A 1 80 ? 17.865 -3.719 0.598 1.00 45.53 80 LYS A CA 1
ATOM 615 C C . LYS A 1 80 ? 17.219 -2.567 1.379 1.00 45.53 80 LYS A C 1
ATOM 617 O O . LYS A 1 80 ? 17.577 -1.423 1.128 1.00 45.53 80 LYS A O 1
ATOM 622 N N . GLN A 1 81 ? 16.349 -2.837 2.352 1.00 46.56 81 GLN A N 1
ATOM 623 C CA . GLN A 1 81 ? 15.757 -1.795 3.212 1.00 46.56 81 GLN A CA 1
ATOM 624 C C . GLN A 1 81 ? 16.388 -1.677 4.614 1.00 46.56 81 GLN A C 1
ATOM 626 O O . GLN A 1 81 ? 15.932 -0.883 5.421 1.00 46.56 81 GLN A O 1
ATOM 631 N N . LYS A 1 82 ? 17.497 -2.374 4.908 1.00 35.66 82 LYS A N 1
ATOM 632 C CA . LYS A 1 82 ? 18.296 -2.154 6.140 1.00 35.66 82 LYS A CA 1
ATOM 633 C C . LYS A 1 82 ? 19.418 -1.113 5.987 1.00 35.66 82 LYS A C 1
ATOM 635 O O . LYS A 1 82 ? 20.407 -1.153 6.716 1.00 35.66 82 LYS A O 1
ATOM 640 N N . ARG A 1 83 ? 19.315 -0.216 5.005 1.00 34.91 83 ARG A N 1
ATOM 641 C CA . ARG A 1 83 ? 20.312 0.840 4.780 1.00 34.91 83 ARG A CA 1
ATOM 642 C C . ARG A 1 83 ? 19.673 2.100 4.203 1.00 34.91 83 ARG A C 1
ATOM 644 O O . ARG A 1 83 ? 19.998 2.489 3.087 1.00 34.91 83 ARG A O 1
ATOM 651 N N . TRP A 1 84 ? 18.770 2.688 4.974 1.00 39.09 84 TRP A N 1
ATOM 652 C CA . TRP A 1 84 ? 18.453 4.112 4.945 1.00 39.09 84 TRP A CA 1
ATOM 653 C C . TRP A 1 84 ? 18.349 4.577 6.391 1.00 39.09 84 TRP A C 1
ATOM 655 O O . TRP A 1 84 ? 17.729 3.832 7.183 1.00 39.09 84 TRP A O 1
#

Solvent-accessible surface area (backbone atoms only — not comparable to full-atom values): 5302 Å² total; per-residue (Å²): 113,29,50,31,29,50,71,87,38,82,41,84,40,59,76,70,40,26,51,45,57,54,28,50,79,66,74,45,60,92,53,70,60,45,41,27,50,74,90,41,75,54,54,80,92,40,25,81,73,41,60,52,56,73,70,38,39,37,40,76,43,73,58,83,76,81,76,80,95,67,99,59,100,64,81,83,64,84,80,67,78,90,75,124

Secondary structure (DSSP, 8-state):
-EEEEETTEEEEE-TT-BHHHHHHHTT-TTSSEEEEETTEEEPGGGTTT-B--TT-EEEEEE----S-----S--TTTTSSS--

Mean predicted aligned error: 9.35 Å

pLDDT: mean 78.14, std 19.42, range [34.91, 94.12]

Sequence (84 aa):
MMQLVVNGQNREADSGMTVTHLLEILDLLGRRVAVEVNGEIVPRSQYDLSQLQEGDRVEVVQAIGGGMAHLDRRCSWLNKQKRW

Foldseek 3Di:
DAWEQEQNRIDDDDAFDFQQNVCVVVVNRPAQKWKDKPNRTDDPVCRVVHTDDHHIYIYIGHDPDDDDDDPDPDPPVVPPPPPD

Radius of gyration: 13.46 Å; Cα contacts (8 Å, |Δi|>4): 114; chains: 1; bounding box: 36×27×29 Å

Nearest PDB structures (foldseek):
  1zud-assembly1_4  TM=9.135E-01  e=3.127E-07  Escherichia coli K-12
  3cwi-assembly1_A  TM=8.813E-01  e=9.726E-07  Geobacter metallireducens GS-15
  2lek-assembly1_A  TM=8.274E-01  e=1.075E-05  Rhodopseudomonas palustris
  2htm-assembly3_H  TM=7.628E-01  e=1.717E-03  Thermus thermophilus
  1wgk-assembly1_A  TM=5.108E-01  e=6.313E-02  Mus musculus